Protein AF-A0A975LFH1-F1 (afdb_monomer)

Structure (mmCIF, N/CA/C/O backbone):
data_AF-A0A975LFH1-F1
#
_entry.id   AF-A0A975LFH1-F1
#
loop_
_atom_site.group_PDB
_atom_site.id
_atom_site.type_symbol
_atom_site.label_atom_id
_atom_site.label_alt_id
_atom_site.label_comp_id
_atom_site.label_asym_id
_atom_site.label_entity_id
_atom_site.label_seq_id
_atom_site.pdbx_PDB_ins_code
_atom_site.Cartn_x
_atom_site.Cartn_y
_atom_site.Cartn_z
_atom_site.occupancy
_atom_site.B_iso_or_equiv
_atom_site.auth_seq_id
_atom_site.auth_comp_id
_atom_site.auth_asym_id
_atom_site.auth_atom_id
_atom_site.pdbx_PDB_model_num
ATOM 1 N N . MET A 1 1 ? 2.243 17.160 1.697 1.00 44.38 1 MET A N 1
ATOM 2 C CA . MET A 1 1 ? 3.428 16.825 0.876 1.00 44.38 1 MET A CA 1
ATOM 3 C C . MET A 1 1 ? 2.964 15.908 -0.237 1.00 44.38 1 MET A C 1
ATOM 5 O O . MET A 1 1 ? 2.485 14.823 0.060 1.00 44.38 1 MET A O 1
ATOM 9 N N . ALA A 1 2 ? 2.985 16.369 -1.487 1.00 48.84 2 ALA A N 1
ATOM 10 C CA . ALA A 1 2 ? 2.528 15.552 -2.604 1.00 48.84 2 ALA A CA 1
ATOM 11 C C . ALA A 1 2 ? 3.552 14.440 -2.858 1.00 48.84 2 ALA A C 1
ATOM 13 O O . ALA A 1 2 ? 4.724 14.729 -3.099 1.00 48.84 2 ALA A O 1
ATOM 14 N N . ILE A 1 3 ? 3.113 13.180 -2.817 1.00 53.94 3 ILE A N 1
ATOM 15 C CA . ILE A 1 3 ? 3.863 12.039 -3.353 1.00 53.94 3 ILE A CA 1
ATOM 16 C C . ILE A 1 3 ? 3.847 12.193 -4.884 1.00 53.94 3 ILE A C 1
ATOM 18 O O . ILE A 1 3 ? 3.136 11.504 -5.597 1.00 53.94 3 ILE A O 1
ATOM 22 N N . SER A 1 4 ? 4.570 13.190 -5.383 1.00 51.94 4 SER A N 1
ATOM 23 C CA . SER A 1 4 ? 4.904 13.367 -6.791 1.00 51.94 4 SER A CA 1
ATOM 24 C C . SER A 1 4 ? 6.310 12.821 -6.934 1.00 51.94 4 SER A C 1
ATOM 26 O O . SER A 1 4 ? 7.286 13.572 -6.940 1.00 51.94 4 SER A O 1
ATOM 28 N N . ASN A 1 5 ? 6.422 11.496 -6.914 1.00 64.31 5 ASN A N 1
ATOM 29 C CA . ASN A 1 5 ? 7.714 10.841 -6.966 1.00 64.31 5 ASN A CA 1
ATOM 30 C C . ASN A 1 5 ? 7.838 10.057 -8.266 1.00 64.31 5 ASN A C 1
ATOM 32 O O . ASN A 1 5 ? 6.868 9.467 -8.731 1.00 64.31 5 ASN A O 1
ATOM 36 N N . GLN A 1 6 ? 9.044 10.015 -8.829 1.00 75.56 6 GLN A N 1
ATOM 37 C CA . GLN A 1 6 ? 9.363 9.322 -10.084 1.00 75.56 6 GLN A CA 1
ATOM 38 C C . GLN A 1 6 ? 8.858 7.861 -10.100 1.00 75.56 6 GLN A C 1
ATOM 40 O O . GLN A 1 6 ? 8.608 7.304 -11.169 1.00 75.56 6 GLN A O 1
ATOM 45 N N . PHE A 1 7 ? 8.649 7.275 -8.914 1.00 83.19 7 PHE A N 1
ATOM 46 C CA . PHE A 1 7 ? 8.246 5.892 -8.662 1.00 83.19 7 PHE A CA 1
ATOM 47 C C . PHE A 1 7 ? 6.747 5.676 -8.377 1.00 83.19 7 PHE A C 1
ATOM 49 O O . PHE A 1 7 ? 6.213 4.637 -8.765 1.00 83.19 7 PHE A O 1
ATOM 56 N N . ILE A 1 8 ? 6.061 6.617 -7.714 1.00 90.31 8 ILE A N 1
ATOM 57 C CA . ILE A 1 8 ? 4.664 6.469 -7.259 1.00 90.31 8 ILE A CA 1
ATOM 58 C C . ILE A 1 8 ? 3.802 7.526 -7.943 1.00 90.31 8 ILE A C 1
ATOM 60 O O . ILE A 1 8 ? 4.052 8.717 -7.797 1.00 90.31 8 ILE A O 1
ATOM 64 N N . SER A 1 9 ? 2.775 7.081 -8.665 1.00 90.75 9 SER A N 1
ATOM 65 C CA . SER A 1 9 ? 1.834 7.958 -9.362 1.00 90.75 9 SER A CA 1
ATOM 66 C C . SER A 1 9 ? 0.775 8.536 -8.427 1.00 90.75 9 SER A C 1
ATOM 68 O O . SER A 1 9 ? 0.466 9.717 -8.530 1.00 90.75 9 SER A O 1
ATOM 70 N N . TYR A 1 10 ? 0.193 7.723 -7.539 1.00 92.50 10 TYR A N 1
ATOM 71 C CA . TYR A 1 10 ? -0.773 8.198 -6.544 1.00 92.50 10 TYR A CA 1
ATOM 72 C C . TYR A 1 10 ? -0.993 7.195 -5.409 1.00 92.50 10 TYR A C 1
ATOM 74 O O . TYR A 1 10 ? -0.775 5.989 -5.566 1.00 92.50 10 TYR A O 1
ATOM 82 N N . VAL A 1 11 ? -1.530 7.708 -4.297 1.00 94.81 11 VAL A N 1
ATOM 83 C CA . VAL A 1 11 ? -2.152 6.923 -3.227 1.00 94.81 11 VAL A CA 1
ATOM 84 C C . VAL A 1 11 ? -3.562 7.461 -2.980 1.00 94.81 11 VAL A C 1
ATOM 86 O O . VAL A 1 11 ? -3.731 8.649 -2.722 1.00 94.81 11 VAL A O 1
ATOM 89 N N . LYS A 1 12 ? -4.594 6.622 -3.111 1.00 95.38 12 LYS A N 1
ATOM 90 C CA . LYS A 1 12 ? -6.001 7.037 -2.933 1.00 95.38 12 LYS A CA 1
ATOM 91 C C . LYS A 1 12 ? -6.884 5.876 -2.499 1.00 95.38 12 LYS A C 1
ATOM 93 O O . LYS A 1 12 ? -6.434 4.737 -2.522 1.00 95.38 12 LYS A O 1
ATOM 98 N N . PHE A 1 13 ? -8.138 6.151 -2.172 1.00 96.94 13 PHE A N 1
ATOM 99 C CA . PHE A 1 13 ? -9.144 5.103 -2.027 1.00 96.94 13 PHE A CA 1
ATOM 100 C C . PHE A 1 13 ? -9.805 4.756 -3.361 1.00 96.94 13 PHE A C 1
ATOM 102 O O . PHE A 1 13 ? -9.866 5.586 -4.272 1.00 96.94 13 PHE A O 1
ATOM 109 N N . ASP A 1 14 ? -10.286 3.523 -3.477 1.00 93.62 14 ASP A N 1
ATOM 110 C CA . ASP A 1 14 ? -11.299 3.169 -4.469 1.00 93.62 14 ASP A CA 1
ATOM 111 C C . ASP A 1 14 ? -12.720 3.291 -3.897 1.00 93.62 14 ASP A C 1
ATOM 113 O O . ASP A 1 14 ? -12.916 3.700 -2.753 1.00 93.62 14 ASP A O 1
ATOM 117 N N . GLU A 1 15 ? -13.713 2.931 -4.707 1.00 92.88 15 GLU A N 1
ATOM 118 C CA . GLU A 1 15 ? -15.141 3.021 -4.372 1.00 92.88 15 GLU A CA 1
ATOM 119 C C . GLU A 1 15 ? -15.538 2.204 -3.132 1.00 92.88 15 GLU A C 1
ATOM 121 O O . GLU A 1 15 ? -16.535 2.510 -2.487 1.00 92.88 15 GLU A O 1
ATOM 126 N N . VAL A 1 16 ? -14.738 1.199 -2.761 1.00 92.88 16 VAL A N 1
ATOM 127 C CA . VAL A 1 16 ? -14.963 0.330 -1.596 1.00 92.88 16 VAL A CA 1
ATOM 128 C C . VAL A 1 16 ? -13.937 0.582 -0.484 1.00 92.88 16 VAL A C 1
ATOM 130 O O . VAL A 1 16 ? -13.676 -0.290 0.341 1.00 92.88 16 VAL A O 1
ATOM 1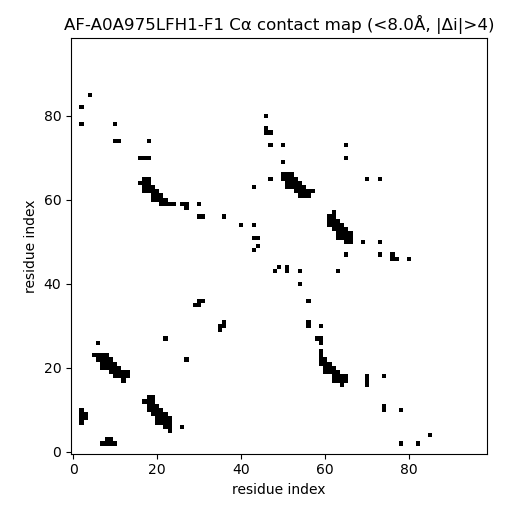33 N N . LYS A 1 17 ? -13.329 1.776 -0.467 1.00 94.25 17 LYS A N 1
ATOM 134 C CA . LYS A 1 17 ? -12.339 2.235 0.524 1.00 94.25 17 LYS A CA 1
ATOM 135 C C . LYS A 1 17 ? -11.086 1.355 0.666 1.00 94.25 17 LYS A C 1
ATOM 137 O O . LYS A 1 17 ? -10.400 1.396 1.688 1.00 94.25 17 LYS A O 1
ATOM 142 N N . ARG A 1 18 ? -10.697 0.607 -0.372 1.00 96.94 18 ARG A N 1
ATOM 143 C CA . ARG A 1 18 ? -9.367 -0.029 -0.414 1.00 96.94 18 ARG A CA 1
ATOM 144 C C . ARG A 1 18 ? -8.310 1.016 -0.734 1.00 96.94 18 ARG A C 1
ATOM 146 O O . ARG A 1 18 ? -8.513 1.872 -1.592 1.00 96.94 18 ARG A O 1
ATOM 153 N N . ILE A 1 19 ? -7.149 0.914 -0.096 1.00 97.75 19 ILE A N 1
ATOM 154 C CA . ILE A 1 19 ? -6.017 1.802 -0.375 1.00 97.75 19 ILE A CA 1
ATOM 155 C C . ILE A 1 19 ? -5.374 1.347 -1.689 1.00 97.75 19 ILE A C 1
ATOM 157 O O . ILE A 1 19 ? -4.860 0.232 -1.797 1.00 97.75 19 ILE A O 1
ATOM 161 N N . LEU A 1 20 ? -5.394 2.215 -2.692 1.00 96.94 20 LEU A N 1
ATOM 162 C CA . LEU A 1 20 ? -4.718 2.048 -3.969 1.00 96.94 20 LEU A CA 1
ATOM 163 C C . LEU A 1 20 ? -3.361 2.735 -3.919 1.00 96.94 20 LEU A C 1
ATOM 165 O O . LEU A 1 20 ? -3.300 3.946 -3.729 1.00 96.94 20 LEU A O 1
ATOM 169 N N . VAL A 1 21 ? -2.295 1.983 -4.173 1.00 95.44 21 VAL A N 1
ATOM 170 C CA . VAL A 1 21 ? -0.951 2.518 -4.409 1.00 95.44 21 VAL A CA 1
ATOM 171 C C . VAL A 1 21 ? -0.593 2.241 -5.861 1.00 95.44 21 VAL A C 1
ATOM 173 O O . VAL A 1 21 ? -0.359 1.090 -6.232 1.00 95.44 21 VAL A O 1
ATOM 176 N N . ALA A 1 22 ? -0.589 3.281 -6.691 1.00 94.50 22 ALA A N 1
ATOM 177 C CA . ALA A 1 22 ? -0.211 3.172 -8.094 1.00 94.50 22 ALA A CA 1
ATOM 178 C C . ALA A 1 22 ? 1.258 3.535 -8.283 1.00 94.50 22 ALA A C 1
ATOM 180 O O . ALA A 1 22 ? 1.684 4.628 -7.909 1.00 94.50 22 ALA A O 1
ATOM 181 N N . VAL A 1 23 ? 2.019 2.634 -8.896 1.00 92.56 23 VAL A N 1
ATOM 182 C CA . VAL A 1 23 ? 3.395 2.898 -9.319 1.00 92.56 23 VAL A CA 1
ATOM 183 C C . VAL A 1 23 ? 3.407 3.476 -10.728 1.00 92.56 23 VAL A C 1
ATOM 185 O O . VAL A 1 23 ? 2.500 3.221 -11.530 1.00 92.56 23 VAL A O 1
ATOM 188 N N . ASN A 1 24 ? 4.458 4.227 -11.043 1.00 90.94 24 ASN A N 1
ATOM 189 C CA . ASN A 1 24 ? 4.692 4.692 -12.403 1.00 90.94 24 ASN A CA 1
ATOM 190 C C . ASN A 1 24 ? 4.749 3.477 -13.358 1.00 90.94 24 ASN A C 1
ATOM 192 O O . ASN A 1 24 ? 5.459 2.514 -13.048 1.00 90.94 24 ASN A O 1
ATOM 196 N N . PRO A 1 25 ? 4.025 3.487 -14.497 1.00 90.44 25 PRO A N 1
ATOM 197 C CA . PRO A 1 25 ? 3.972 2.362 -15.433 1.00 90.44 25 PRO A CA 1
ATOM 198 C C . PRO A 1 25 ? 5.330 1.785 -15.848 1.00 90.44 25 PRO A C 1
ATOM 200 O O . PRO A 1 25 ? 5.425 0.577 -16.054 1.00 90.44 25 PRO A O 1
ATOM 203 N N . GLN A 1 26 ? 6.387 2.603 -15.913 1.00 90.44 26 GLN A N 1
ATOM 204 C CA . GLN A 1 26 ? 7.743 2.132 -16.231 1.00 90.44 26 GLN A CA 1
ATOM 205 C C . GLN A 1 26 ? 8.287 1.101 -15.224 1.00 90.44 26 GLN A C 1
ATOM 207 O O . GLN A 1 26 ? 9.160 0.309 -15.561 1.00 90.44 26 GLN A O 1
ATOM 212 N N . PHE A 1 27 ? 7.743 1.076 -14.004 1.00 88.88 27 PHE A N 1
ATOM 213 C CA . PHE A 1 27 ? 8.123 0.150 -12.938 1.00 88.88 27 PHE A CA 1
ATOM 214 C C . PHE A 1 27 ? 7.101 -0.976 -12.713 1.00 88.88 27 PHE A C 1
ATOM 216 O O . PHE A 1 27 ? 7.210 -1.714 -11.735 1.00 88.88 27 PHE A O 1
ATOM 223 N N . GLN A 1 28 ? 6.104 -1.137 -13.593 1.00 91.94 28 GLN A N 1
ATOM 224 C CA . GLN A 1 28 ? 5.053 -2.150 -13.416 1.00 91.94 28 GLN A CA 1
ATOM 225 C C . GLN A 1 28 ? 5.611 -3.582 -13.334 1.00 91.94 28 GLN A C 1
ATOM 227 O O . GLN A 1 28 ? 5.105 -4.401 -12.572 1.00 91.94 28 GLN A O 1
ATOM 232 N N . SER A 1 29 ? 6.673 -3.885 -14.089 1.00 90.56 29 SER A N 1
ATOM 233 C CA . SER A 1 29 ? 7.295 -5.214 -14.134 1.00 90.56 29 SER A CA 1
ATOM 234 C C . SER A 1 29 ? 7.774 -5.659 -12.753 1.00 90.56 29 SER A C 1
ATOM 236 O O . SER A 1 29 ? 7.527 -6.798 -12.360 1.00 90.56 29 SER A O 1
ATOM 238 N N . TYR A 1 30 ? 8.338 -4.736 -11.970 1.00 89.06 30 TYR A N 1
ATOM 239 C CA . TYR A 1 30 ? 8.814 -5.009 -10.617 1.00 89.06 30 TYR A CA 1
ATOM 240 C C . TYR A 1 30 ? 7.699 -5.452 -9.672 1.00 89.06 30 TYR A C 1
ATOM 242 O O . TYR A 1 30 ? 7.963 -6.243 -8.771 1.00 89.06 30 TYR A O 1
ATOM 250 N N . LEU A 1 31 ? 6.454 -4.996 -9.863 1.00 89.69 31 LEU A N 1
ATOM 251 C CA . LEU A 1 31 ? 5.326 -5.464 -9.049 1.00 89.69 31 LEU A CA 1
ATOM 252 C C . LEU A 1 31 ? 4.985 -6.927 -9.317 1.00 89.69 31 LEU A C 1
ATOM 254 O O . LEU A 1 31 ? 4.418 -7.595 -8.453 1.00 89.69 31 LEU A O 1
ATOM 258 N N . HIS A 1 32 ? 5.286 -7.416 -10.517 1.00 90.38 32 HIS A N 1
ATOM 259 C CA . HIS A 1 32 ? 4.881 -8.740 -10.954 1.00 90.38 32 HIS A CA 1
ATOM 260 C C . HIS A 1 32 ? 5.913 -9.828 -10.664 1.00 90.38 32 HIS A C 1
ATOM 262 O O . HIS A 1 32 ? 5.517 -10.991 -10.639 1.00 90.38 32 HIS A O 1
ATOM 268 N N . GLU A 1 33 ? 7.162 -9.472 -10.367 1.00 94.00 33 GLU A N 1
ATOM 269 C CA . GLU A 1 33 ? 8.198 -10.407 -9.920 1.00 94.00 33 GLU A CA 1
ATOM 270 C C . GLU A 1 33 ? 7.832 -11.067 -8.581 1.00 94.00 33 GLU A C 1
ATOM 272 O O . GLU A 1 33 ? 7.548 -10.387 -7.593 1.00 94.00 33 GLU A O 1
ATOM 277 N N . ASP A 1 34 ? 7.901 -12.397 -8.504 1.00 92.44 34 ASP A N 1
ATOM 278 C CA . ASP A 1 34 ? 7.476 -13.166 -7.323 1.00 92.44 34 ASP A CA 1
ATOM 279 C C . ASP A 1 34 ? 8.163 -12.743 -6.024 1.00 92.44 34 ASP A C 1
ATOM 281 O O . ASP A 1 34 ? 7.528 -12.655 -4.966 1.00 92.44 34 ASP A O 1
ATOM 285 N N 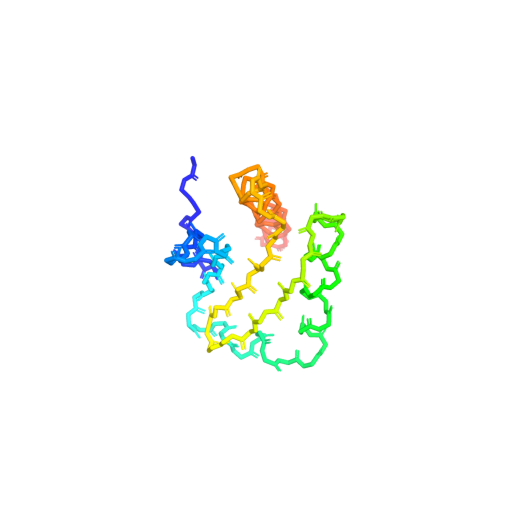. LYS A 1 35 ? 9.466 -12.450 -6.097 1.00 93.00 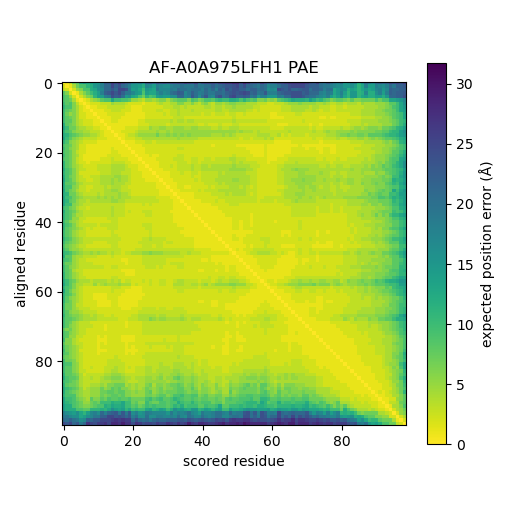35 LYS A N 1
ATOM 286 C CA . LYS A 1 35 ? 10.244 -11.952 -4.959 1.00 93.00 35 LYS A CA 1
ATOM 287 C C . LYS A 1 35 ? 9.656 -10.644 -4.431 1.00 93.00 35 LYS A C 1
ATOM 289 O O . LYS A 1 35 ? 9.441 -10.500 -3.226 1.00 93.00 35 LYS A O 1
ATOM 294 N N . ASN A 1 36 ? 9.342 -9.720 -5.333 1.00 90.75 36 ASN A N 1
ATOM 295 C CA . ASN A 1 36 ? 8.821 -8.408 -4.979 1.00 90.75 36 ASN A CA 1
ATOM 296 C C . ASN A 1 36 ? 7.372 -8.503 -4.508 1.00 90.75 36 ASN A C 1
ATOM 298 O O . ASN A 1 36 ? 7.034 -7.881 -3.508 1.00 90.75 36 ASN A O 1
ATOM 302 N N . ARG A 1 37 ? 6.533 -9.352 -5.117 1.00 92.94 37 ARG A N 1
ATOM 303 C CA . ARG A 1 37 ? 5.168 -9.622 -4.627 1.00 92.94 37 ARG A CA 1
ATOM 304 C C . ARG A 1 37 ? 5.169 -10.079 -3.170 1.00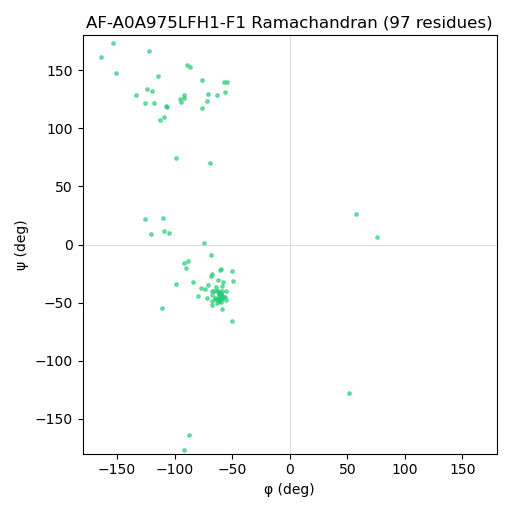 92.94 37 ARG A C 1
ATOM 306 O O . ARG A 1 37 ? 4.411 -9.554 -2.352 1.00 92.94 37 ARG A O 1
ATOM 313 N N . LYS A 1 38 ? 6.039 -11.041 -2.834 1.00 94.00 38 LYS A N 1
ATOM 314 C CA . LYS A 1 38 ? 6.206 -11.540 -1.459 1.00 94.00 38 LYS A CA 1
ATOM 315 C C . LYS A 1 38 ? 6.675 -10.427 -0.526 1.00 94.00 38 LYS A C 1
ATOM 317 O O . LYS A 1 38 ? 6.084 -10.241 0.535 1.00 94.00 38 LYS A O 1
ATOM 322 N N . MET A 1 39 ? 7.676 -9.656 -0.948 1.00 92.94 39 MET A N 1
ATOM 323 C CA . MET A 1 39 ? 8.206 -8.534 -0.175 1.00 92.94 39 MET A CA 1
ATOM 324 C C . MET A 1 39 ? 7.147 -7.451 0.083 1.00 92.94 39 MET A C 1
ATOM 326 O O . MET A 1 39 ? 6.973 -7.035 1.225 1.00 92.94 39 MET A O 1
ATOM 330 N N . ILE A 1 40 ? 6.405 -7.024 -0.943 1.00 92.88 40 ILE A N 1
ATOM 331 C CA . ILE A 1 40 ? 5.339 -6.017 -0.833 1.00 92.88 40 ILE A CA 1
ATOM 332 C C . ILE A 1 40 ? 4.271 -6.502 0.145 1.00 92.88 40 ILE A C 1
ATOM 334 O O . ILE A 1 40 ? 3.874 -5.754 1.036 1.00 92.88 40 ILE A O 1
ATOM 338 N N . LYS A 1 41 ? 3.846 -7.768 0.034 1.00 95.12 41 LYS A N 1
ATOM 339 C CA . LYS A 1 41 ? 2.878 -8.361 0.966 1.00 95.12 41 LYS A CA 1
ATOM 340 C C . LYS A 1 41 ? 3.393 -8.342 2.404 1.00 95.12 41 LYS A C 1
ATOM 342 O O . LYS A 1 41 ? 2.678 -7.888 3.292 1.00 95.12 41 LYS A O 1
ATOM 347 N N . GLN A 1 42 ? 4.624 -8.795 2.637 1.00 95.75 42 GLN A N 1
ATOM 348 C CA . GLN A 1 42 ? 5.230 -8.815 3.972 1.00 95.75 42 GLN A CA 1
ATOM 349 C C . GLN A 1 42 ? 5.351 -7.409 4.569 1.00 95.75 42 GLN A C 1
ATOM 351 O O . GLN A 1 42 ? 5.014 -7.201 5.733 1.00 95.75 42 GLN A O 1
ATOM 356 N N . LYS A 1 43 ? 5.784 -6.428 3.771 1.00 94.19 43 LYS A N 1
ATOM 357 C CA . LYS A 1 43 ? 5.885 -5.030 4.204 1.00 94.19 43 LYS A CA 1
ATOM 358 C C . LYS A 1 43 ? 4.514 -4.440 4.518 1.00 94.19 43 LYS A C 1
ATOM 360 O O . LYS A 1 43 ? 4.348 -3.867 5.589 1.00 94.19 43 LYS A O 1
ATOM 365 N N . ALA A 1 44 ? 3.524 -4.646 3.651 1.00 95.12 44 ALA A N 1
ATOM 366 C CA . ALA A 1 44 ? 2.153 -4.207 3.894 1.00 95.12 44 ALA A CA 1
ATOM 367 C C . ALA A 1 44 ? 1.590 -4.802 5.194 1.00 95.12 44 ALA A C 1
ATOM 369 O O . ALA A 1 44 ? 1.049 -4.066 6.015 1.00 95.12 44 ALA A O 1
ATOM 370 N N . MET A 1 45 ? 1.789 -6.103 5.425 1.00 96.75 45 MET A N 1
ATOM 371 C CA . MET A 1 45 ? 1.405 -6.763 6.677 1.00 96.75 45 MET A CA 1
ATOM 372 C C . MET A 1 45 ? 2.124 -6.168 7.894 1.00 96.75 45 MET A C 1
ATOM 374 O O . MET A 1 45 ? 1.495 -5.961 8.924 1.00 96.75 45 MET A O 1
ATOM 378 N N 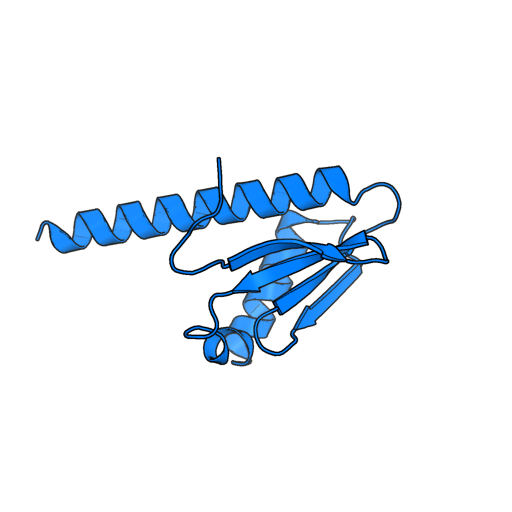. GLY A 1 46 ? 3.416 -5.849 7.791 1.00 96.06 46 GLY A N 1
ATOM 379 C CA . GLY A 1 46 ? 4.170 -5.232 8.888 1.00 96.06 46 GLY A CA 1
ATOM 380 C C . GLY A 1 46 ? 3.695 -3.818 9.243 1.00 96.06 46 GLY A C 1
ATOM 381 O O . GLY A 1 46 ? 3.599 -3.477 10.422 1.00 96.06 46 GLY A O 1
ATOM 382 N N . ILE A 1 47 ? 3.358 -3.009 8.233 1.00 95.44 47 ILE A N 1
ATOM 383 C CA . ILE A 1 47 ? 2.881 -1.626 8.407 1.00 95.44 47 ILE A CA 1
ATOM 384 C C . ILE A 1 47 ? 1.461 -1.611 8.989 1.00 95.44 47 ILE A C 1
ATOM 386 O O . ILE A 1 47 ? 1.161 -0.865 9.923 1.00 95.44 47 ILE A O 1
ATOM 390 N N . LEU A 1 48 ? 0.581 -2.444 8.431 1.00 96.38 48 LEU A N 1
ATOM 391 C CA . LEU A 1 48 ? -0.854 -2.445 8.721 1.00 96.38 48 LEU A CA 1
ATOM 392 C C . LEU A 1 48 ? -1.225 -3.368 9.892 1.00 96.38 48 LEU A C 1
ATOM 394 O O . LEU A 1 48 ? -2.258 -3.172 10.531 1.00 96.38 48 LEU A O 1
ATOM 398 N N . LYS A 1 49 ? -0.363 -4.333 10.231 1.00 95.88 49 LYS A N 1
ATOM 399 C CA . LYS A 1 49 ? -0.527 -5.277 11.346 1.00 95.88 49 LYS A CA 1
ATOM 400 C C . LYS A 1 49 ? -1.904 -5.959 11.299 1.00 95.88 49 LYS A C 1
ATOM 402 O O . LYS A 1 49 ? -2.305 -6.480 10.263 1.00 95.88 49 LYS A O 1
ATOM 407 N N . ASN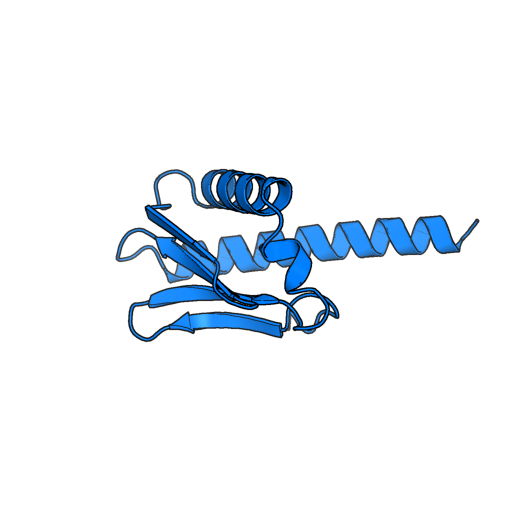 A 1 50 ? -2.640 -5.918 12.410 1.00 96.50 50 ASN A N 1
ATOM 408 C CA . ASN A 1 50 ? -3.951 -6.548 12.589 1.00 96.50 50 ASN A CA 1
ATOM 409 C C . ASN A 1 50 ? -5.075 -5.909 11.757 1.00 96.50 50 ASN A C 1
ATOM 411 O O . ASN A 1 50 ? -6.188 -6.441 11.748 1.00 96.50 50 ASN A O 1
ATOM 415 N N . ASP A 1 51 ? -4.811 -4.766 11.116 1.00 97.38 51 ASP A N 1
ATOM 416 C CA . ASP A 1 51 ? -5.765 -4.112 10.225 1.00 97.38 51 ASP A CA 1
ATOM 417 C C . ASP A 1 51 ? -5.647 -4.632 8.784 1.00 97.38 51 ASP A C 1
ATOM 419 O O . ASP A 1 51 ? -6.546 -4.384 7.990 1.00 97.38 51 ASP A O 1
ATOM 423 N N . PHE A 1 52 ? -4.577 -5.352 8.421 1.00 97.75 52 PHE A N 1
ATOM 424 C CA . PHE A 1 52 ? -4.411 -5.914 7.079 1.00 97.75 52 PHE A CA 1
ATOM 425 C C . PHE A 1 52 ? -5.383 -7.070 6.822 1.00 97.75 52 PHE A C 1
ATOM 427 O O . PHE A 1 52 ? -5.412 -8.037 7.580 1.00 97.75 52 PHE A O 1
ATOM 434 N N . ILE A 1 53 ? -6.106 -7.013 5.701 1.00 97.56 53 ILE A N 1
ATOM 435 C CA . ILE A 1 53 ? -6.981 -8.103 5.247 1.00 97.56 53 ILE A CA 1
ATOM 436 C C . ILE A 1 53 ? -6.412 -8.761 3.991 1.00 97.56 53 ILE A C 1
ATOM 438 O O . ILE A 1 53 ? -6.231 -9.978 3.942 1.00 97.56 53 ILE A O 1
ATOM 442 N N . LYS A 1 54 ? -6.135 -7.969 2.950 1.00 96.88 54 LYS A N 1
ATOM 443 C CA . LYS A 1 54 ? -5.757 -8.499 1.633 1.00 96.88 54 LYS A CA 1
ATOM 444 C C . LYS A 1 54 ? -4.857 -7.531 0.878 1.00 96.88 54 LYS A C 1
ATOM 446 O O . LYS A 1 54 ? -5.020 -6.318 0.972 1.00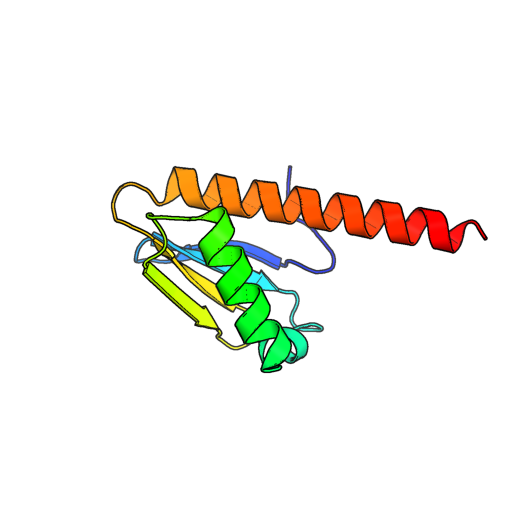 96.88 54 LYS A O 1
ATOM 451 N N . LEU A 1 55 ? -3.954 -8.089 0.075 1.00 96.75 55 LEU A N 1
ATOM 452 C CA . LEU A 1 55 ? -3.217 -7.376 -0.964 1.00 96.75 55 LEU A CA 1
ATOM 453 C C . LEU A 1 55 ? -3.537 -8.009 -2.318 1.00 96.75 55 LEU A C 1
ATOM 455 O O . LEU A 1 55 ? -3.427 -9.225 -2.474 1.00 96.75 55 LEU A O 1
ATOM 459 N N . GLU A 1 56 ? -3.863 -7.175 -3.297 1.00 96.06 56 GLU A N 1
ATOM 460 C CA . GLU A 1 56 ? -4.041 -7.565 -4.693 1.00 96.06 56 GLU A CA 1
ATOM 461 C C . GLU A 1 56 ? -3.120 -6.721 -5.569 1.00 96.06 56 GLU A C 1
ATOM 463 O O . GLU A 1 56 ? -3.060 -5.501 -5.419 1.00 96.06 56 GLU A O 1
ATOM 468 N N . ILE A 1 57 ? -2.408 -7.357 -6.497 1.00 94.19 57 ILE A N 1
ATOM 469 C CA . ILE A 1 57 ? -1.508 -6.669 -7.425 1.00 94.19 57 ILE A CA 1
ATOM 470 C C . ILE A 1 57 ? -2.147 -6.718 -8.811 1.00 94.19 57 ILE A C 1
ATOM 472 O O . ILE A 1 57 ? -2.269 -7.785 -9.410 1.00 94.19 57 ILE A O 1
ATOM 476 N N . GLY A 1 58 ? -2.603 -5.557 -9.283 1.00 92.00 58 GLY A N 1
ATOM 477 C CA . GLY A 1 58 ? -3.000 -5.334 -10.672 1.00 92.00 58 GLY A CA 1
ATOM 478 C C . GLY A 1 58 ? -1.803 -4.917 -11.528 1.00 92.00 58 GLY A C 1
ATOM 479 O O . GLY A 1 58 ? -0.667 -5.053 -11.096 1.00 92.00 58 GLY A O 1
ATOM 480 N N . LYS A 1 59 ? -2.065 -4.366 -12.719 1.00 92.12 59 LYS A N 1
ATOM 481 C CA . LYS A 1 59 ? -1.032 -3.956 -13.688 1.00 92.12 59 LYS A CA 1
ATOM 482 C C . LYS A 1 59 ? 0.071 -3.083 -13.066 1.00 92.12 59 LYS A C 1
ATOM 484 O O . LYS A 1 59 ? 1.209 -3.498 -12.950 1.00 92.12 59 LYS A O 1
ATOM 489 N N . ASN A 1 60 ? -0.272 -1.879 -12.619 1.00 94.75 60 ASN A N 1
ATOM 490 C CA . ASN A 1 60 ? 0.663 -0.967 -11.952 1.00 94.75 60 ASN A CA 1
ATOM 491 C C . ASN A 1 60 ? 0.140 -0.516 -10.580 1.00 94.75 60 ASN A C 1
ATOM 493 O O . ASN A 1 60 ? 0.496 0.555 -10.099 1.00 94.75 60 ASN A O 1
ATOM 497 N N . ILE A 1 61 ? -0.768 -1.285 -9.972 1.00 95.69 61 ILE A N 1
ATOM 498 C CA . ILE A 1 61 ? -1.497 -0.871 -8.769 1.00 95.69 61 ILE A CA 1
ATOM 499 C C . ILE A 1 61 ? -1.491 -1.995 -7.740 1.00 95.69 61 ILE A C 1
ATOM 501 O O . ILE A 1 61 ? -1.933 -3.107 -8.029 1.00 95.69 61 ILE A O 1
ATOM 505 N N . CYS A 1 62 ? -1.089 -1.663 -6.519 1.00 96.12 62 CYS A N 1
ATOM 506 C CA . CYS A 1 62 ? -1.328 -2.466 -5.328 1.00 96.12 62 CYS A CA 1
ATOM 507 C C . CYS A 1 62 ? -2.637 -2.013 -4.674 1.00 96.12 62 CYS A C 1
ATOM 509 O O . CYS A 1 62 ? -2.804 -0.828 -4.384 1.00 96.12 62 CYS A O 1
ATOM 511 N N . ARG A 1 63 ? -3.560 -2.945 -4.430 1.00 97.25 63 ARG A N 1
ATOM 512 C CA . ARG A 1 63 ? -4.806 -2.703 -3.692 1.00 97.25 63 ARG A CA 1
ATOM 513 C C . ARG A 1 63 ? -4.709 -3.353 -2.326 1.00 97.25 63 ARG A C 1
ATOM 515 O O . ARG A 1 63 ? -4.557 -4.569 -2.233 1.00 97.25 63 ARG A O 1
ATOM 522 N N . LEU A 1 64 ? -4.796 -2.547 -1.281 1.00 97.81 64 LEU A N 1
ATOM 523 C CA . LEU A 1 64 ? -4.752 -2.989 0.103 1.00 97.81 64 LEU A CA 1
ATOM 524 C C . LEU A 1 64 ? -6.154 -2.888 0.692 1.00 97.81 64 LEU A C 1
ATOM 526 O O . LEU A 1 64 ? -6.733 -1.807 0.773 1.00 97.81 64 LEU A O 1
ATOM 530 N N . THR A 1 65 ? -6.691 -4.029 1.105 1.00 97.81 65 THR A N 1
ATOM 531 C CA . THR A 1 65 ? -7.920 -4.091 1.896 1.00 97.81 65 THR A CA 1
ATOM 532 C C . THR A 1 65 ? -7.533 -4.091 3.364 1.00 97.81 65 THR A C 1
ATOM 534 O O . THR A 1 65 ? -6.693 -4.899 3.779 1.00 97.81 65 THR A O 1
ATOM 537 N N . VAL A 1 66 ? -8.139 -3.192 4.131 1.00 97.62 66 VAL A N 1
ATOM 538 C CA . VAL A 1 66 ? -7.950 -3.083 5.578 1.00 97.62 66 VAL A CA 1
ATOM 539 C C . VAL A 1 66 ? -9.284 -3.232 6.298 1.00 97.62 66 VAL A C 1
ATOM 541 O O . VAL A 1 66 ? -10.332 -3.200 5.657 1.00 97.62 66 VAL A O 1
ATOM 544 N N . LYS A 1 67 ? -9.250 -3.429 7.617 1.00 97.38 67 LYS A N 1
ATOM 545 C CA . LYS A 1 67 ? -10.462 -3.483 8.441 1.00 97.38 67 LYS A CA 1
ATOM 546 C C . LYS A 1 67 ? -11.322 -2.236 8.260 1.00 97.38 67 LYS A C 1
ATOM 548 O O . LYS A 1 67 ? -10.801 -1.121 8.216 1.00 97.38 67 LYS A O 1
ATOM 553 N N . GLU A 1 68 ? -12.629 -2.448 8.213 1.00 95.75 68 GLU A N 1
ATOM 554 C CA . GLU A 1 68 ? -13.611 -1.372 8.136 1.00 95.75 68 GLU A CA 1
ATOM 555 C C . GLU A 1 68 ? -13.459 -0.402 9.317 1.00 95.75 68 GLU A C 1
ATOM 557 O O . GLU A 1 68 ? -13.152 -0.811 10.442 1.00 95.75 68 GLU A O 1
ATOM 562 N N . GLY A 1 69 ? -13.603 0.896 9.047 1.00 96.06 69 GLY A N 1
ATOM 563 C CA . GLY A 1 69 ? -13.412 1.963 10.035 1.00 96.06 69 GLY A CA 1
ATOM 564 C C . GLY A 1 69 ? -11.943 2.264 10.352 1.00 96.06 69 GLY A C 1
ATOM 565 O O . GLY A 1 69 ? -11.642 3.035 11.265 1.00 96.06 69 GLY A O 1
ATOM 566 N N . THR A 1 70 ? -11.002 1.654 9.625 1.00 96.94 70 THR A N 1
ATOM 567 C CA . THR A 1 70 ? -9.559 1.867 9.797 1.00 96.94 70 THR A CA 1
ATOM 568 C C . THR A 1 70 ? -8.867 2.395 8.542 1.00 96.94 70 THR A C 1
ATOM 570 O O . THR A 1 70 ? -7.641 2.446 8.486 1.00 96.94 70 THR A O 1
ATOM 573 N N . GLU A 1 71 ? -9.623 2.781 7.523 1.00 96.88 71 GLU A N 1
ATOM 574 C CA . GLU A 1 71 ? -9.116 3.059 6.183 1.00 96.88 71 GLU A CA 1
ATOM 575 C C . GLU A 1 71 ? -8.226 4.304 6.170 1.00 96.88 71 GLU A C 1
ATOM 577 O O . GLU A 1 71 ? -7.070 4.211 5.759 1.00 96.88 71 GLU A O 1
ATOM 582 N N . GLU A 1 72 ? -8.711 5.429 6.706 1.00 96.56 72 GLU A N 1
ATOM 583 C CA . GLU A 1 72 ? -7.976 6.705 6.753 1.00 96.56 72 GLU A CA 1
ATOM 584 C C . GLU A 1 72 ? -6.647 6.577 7.505 1.00 96.56 72 GLU A C 1
ATOM 586 O O . GLU A 1 72 ? -5.576 6.793 6.933 1.00 96.56 72 GLU A O 1
ATOM 591 N N . LYS A 1 73 ? -6.688 6.095 8.757 1.00 97.00 73 LYS A N 1
ATOM 592 C CA . LYS A 1 73 ? -5.477 5.922 9.581 1.00 97.00 73 LYS A CA 1
ATOM 593 C C . LYS A 1 73 ? -4.447 5.007 8.908 1.00 97.00 73 LYS A C 1
ATOM 595 O O . LYS A 1 73 ? -3.246 5.143 9.124 1.00 97.00 73 LYS A O 1
ATOM 600 N N . ASN A 1 74 ? -4.899 4.023 8.129 1.00 97.50 74 ASN A N 1
ATOM 601 C CA . ASN A 1 74 ? -4.011 3.084 7.456 1.00 97.50 74 ASN A CA 1
ATOM 602 C C . ASN A 1 74 ? -3.487 3.625 6.126 1.00 97.50 74 ASN A C 1
ATOM 604 O O . ASN A 1 74 ? -2.330 3.359 5.799 1.00 97.50 74 ASN A O 1
ATOM 608 N N . LYS A 1 75 ? -4.264 4.437 5.403 1.00 96.50 75 LYS A N 1
ATOM 609 C CA . LYS A 1 75 ? -3.764 5.198 4.254 1.00 96.50 75 LYS A CA 1
ATOM 610 C C . LYS A 1 75 ? -2.634 6.128 4.683 1.00 96.50 75 LYS A C 1
ATOM 612 O O . LYS A 1 75 ? -1.570 6.086 4.071 1.00 96.50 75 LYS A O 1
ATOM 617 N N . GLU A 1 76 ? -2.808 6.866 5.776 1.00 95.56 76 GLU A N 1
ATOM 618 C CA . GLU A 1 76 ? -1.768 7.752 6.311 1.00 95.56 76 GLU A CA 1
ATOM 619 C C . GLU A 1 76 ? -0.481 6.997 6.674 1.00 95.56 76 GLU A C 1
ATOM 621 O O . GLU A 1 76 ? 0.619 7.445 6.346 1.00 95.56 76 GLU A O 1
ATOM 626 N N . LYS A 1 77 ? -0.590 5.815 7.302 1.00 96.00 77 LYS A N 1
ATOM 627 C CA . LYS A 1 77 ? 0.581 4.960 7.580 1.00 96.00 77 LYS A CA 1
ATOM 628 C C . LYS A 1 77 ? 1.313 4.563 6.301 1.00 96.00 77 LYS A C 1
ATOM 630 O O . LYS A 1 77 ? 2.540 4.610 6.269 1.00 96.00 77 LYS A O 1
ATOM 635 N N . ILE A 1 78 ? 0.573 4.169 5.263 1.00 95.44 78 ILE A N 1
ATOM 636 C CA . ILE A 1 78 ? 1.152 3.786 3.971 1.00 95.44 78 ILE A CA 1
ATOM 637 C C . ILE A 1 78 ? 1.835 4.987 3.313 1.00 95.44 78 ILE A C 1
ATOM 639 O O . ILE A 1 78 ? 2.977 4.868 2.881 1.00 95.44 78 ILE A O 1
ATOM 643 N N . GLU A 1 79 ? 1.187 6.150 3.280 1.00 93.56 79 GLU A N 1
ATOM 644 C CA . GLU A 1 79 ? 1.757 7.377 2.711 1.00 93.56 79 GLU A CA 1
ATOM 645 C C . GLU A 1 79 ? 3.027 7.817 3.449 1.00 93.56 79 GLU A C 1
ATOM 647 O O . GLU A 1 79 ? 4.025 8.175 2.813 1.00 93.56 79 GLU A O 1
ATOM 652 N N . LYS A 1 80 ? 3.025 7.732 4.783 1.00 92.81 80 LYS A N 1
ATOM 653 C CA . LYS A 1 80 ? 4.189 8.041 5.617 1.00 92.81 80 LYS A CA 1
ATOM 654 C C . LYS A 1 80 ? 5.347 7.089 5.340 1.00 92.81 80 LYS A C 1
ATOM 656 O O . LYS A 1 80 ? 6.470 7.545 5.135 1.00 92.81 80 LYS A O 1
ATOM 661 N N . GLU A 1 81 ? 5.086 5.785 5.290 1.00 91.44 81 GLU A N 1
ATOM 662 C CA . GLU A 1 81 ? 6.135 4.795 5.041 1.00 91.44 81 GLU A CA 1
ATOM 663 C C . GLU A 1 81 ? 6.701 4.901 3.620 1.00 91.44 81 GLU A C 1
ATOM 665 O O . GLU A 1 81 ? 7.915 4.844 3.436 1.00 91.44 81 GLU A O 1
ATOM 670 N N . LEU A 1 82 ? 5.846 5.139 2.619 1.00 90.31 82 LEU A N 1
ATOM 671 C CA . LEU A 1 82 ? 6.284 5.404 1.248 1.00 90.31 82 LEU A CA 1
ATOM 672 C C . LEU A 1 82 ? 7.180 6.643 1.184 1.00 90.31 82 LEU A C 1
ATOM 674 O O . LEU A 1 82 ? 8.255 6.591 0.590 1.00 90.31 82 LEU A O 1
ATOM 678 N N . THR A 1 83 ? 6.774 7.737 1.831 1.00 88.00 83 THR A N 1
ATOM 679 C CA . THR A 1 83 ? 7.566 8.973 1.889 1.00 88.00 83 THR A CA 1
ATOM 680 C C . THR A 1 83 ? 8.925 8.729 2.545 1.00 88.00 83 THR A C 1
ATOM 682 O O . THR A 1 83 ? 9.952 9.136 2.005 1.00 88.00 83 THR A O 1
ATOM 685 N N . ASN A 1 84 ? 8.955 8.004 3.666 1.00 87.38 84 ASN A N 1
ATOM 686 C CA . ASN A 1 84 ? 10.194 7.647 4.354 1.00 87.38 84 ASN A CA 1
ATOM 687 C C . ASN A 1 84 ? 11.115 6.796 3.471 1.00 87.38 84 ASN A C 1
ATOM 689 O O . ASN A 1 84 ? 12.296 7.113 3.331 1.00 87.38 84 ASN A O 1
ATOM 693 N N . ALA A 1 85 ? 10.583 5.741 2.848 1.00 85.06 85 ALA A N 1
ATOM 694 C CA . ALA A 1 85 ? 11.346 4.853 1.976 1.00 85.06 85 ALA A CA 1
ATOM 695 C C . ALA A 1 85 ? 11.953 5.603 0.783 1.00 85.06 85 ALA A C 1
ATOM 697 O O . ALA A 1 85 ? 13.124 5.414 0.455 1.00 85.06 85 ALA A O 1
ATOM 698 N N . LEU A 1 86 ? 11.177 6.502 0.177 1.00 84.56 86 LEU A N 1
ATOM 699 C CA . LEU A 1 86 ? 11.621 7.328 -0.939 1.00 84.56 86 LEU A CA 1
ATOM 700 C C . LEU A 1 86 ? 12.689 8.344 -0.518 1.00 84.56 86 LEU A C 1
ATOM 702 O O . LEU A 1 86 ? 13.703 8.476 -1.199 1.00 84.56 86 LEU A O 1
ATOM 706 N N . ASN A 1 87 ? 12.517 9.010 0.626 1.00 82.56 87 ASN A N 1
ATOM 707 C CA . ASN A 1 87 ? 13.518 9.938 1.162 1.00 82.56 87 ASN A CA 1
ATOM 708 C C . ASN A 1 87 ? 14.841 9.230 1.476 1.00 82.56 87 ASN A C 1
ATOM 710 O O . ASN A 1 87 ? 15.916 9.762 1.186 1.00 82.56 87 ASN A O 1
ATOM 714 N N . MET A 1 88 ? 14.771 8.016 2.031 1.00 83.12 88 MET A N 1
ATOM 715 C CA . MET A 1 88 ? 15.951 7.183 2.255 1.00 83.12 88 MET A CA 1
ATOM 716 C C . MET A 1 88 ? 16.619 6.821 0.927 1.00 83.12 88 MET A C 1
ATOM 718 O O . MET A 1 88 ? 17.810 7.075 0.774 1.00 83.12 88 MET A O 1
ATOM 722 N N . ALA A 1 89 ? 15.868 6.313 -0.056 1.00 81.50 89 ALA A N 1
ATOM 723 C CA . ALA A 1 89 ? 16.402 5.963 -1.374 1.00 81.50 89 ALA A CA 1
ATOM 724 C C . ALA A 1 89 ? 17.094 7.157 -2.061 1.00 81.50 89 ALA A C 1
ATOM 726 O O . ALA A 1 89 ? 18.222 7.027 -2.532 1.00 81.50 89 ALA A O 1
ATOM 727 N N . MET A 1 90 ? 16.477 8.343 -2.038 1.00 80.88 90 MET A N 1
ATOM 728 C CA . MET A 1 90 ? 17.068 9.576 -2.579 1.00 80.88 90 MET A CA 1
ATOM 729 C C . MET A 1 90 ? 18.343 9.993 -1.831 1.00 80.88 90 MET A C 1
ATOM 731 O O . MET A 1 90 ? 19.330 10.404 -2.443 1.00 80.88 90 MET A O 1
ATOM 735 N N . SER A 1 91 ? 18.357 9.852 -0.504 1.00 83.06 91 SER A N 1
ATOM 736 C CA . SER A 1 91 ? 19.546 10.110 0.318 1.00 83.06 91 SER A CA 1
ATOM 737 C C . SER A 1 91 ? 20.691 9.138 0.007 1.00 83.06 91 SER A C 1
ATOM 739 O O . SER A 1 91 ? 21.850 9.540 0.006 1.00 83.06 91 SER A O 1
ATOM 741 N N . PHE A 1 92 ? 20.393 7.869 -0.288 1.00 79.25 92 PHE A N 1
ATOM 742 C CA . PHE A 1 92 ? 21.400 6.900 -0.732 1.00 79.25 92 PHE A CA 1
ATOM 743 C C . PHE A 1 92 ? 21.951 7.246 -2.120 1.00 79.25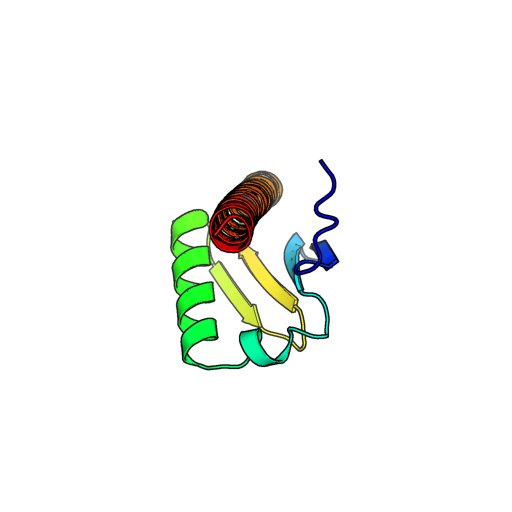 92 PHE A C 1
ATOM 745 O O . PHE A 1 92 ? 23.167 7.324 -2.288 1.00 79.25 92 PHE A O 1
ATOM 752 N N . LEU A 1 93 ? 21.077 7.523 -3.093 1.00 78.06 93 LEU A N 1
ATOM 753 C CA . LEU A 1 93 ? 21.483 7.874 -4.460 1.00 78.06 93 LEU A CA 1
ATOM 754 C C . LEU A 1 93 ? 22.324 9.156 -4.502 1.00 78.06 93 LEU A C 1
ATOM 756 O O . LEU A 1 93 ? 23.351 9.202 -5.173 1.00 78.06 93 LEU A O 1
ATOM 760 N N . SER A 1 94 ? 21.938 10.181 -3.738 1.00 77.81 94 SER A N 1
ATOM 761 C CA . SER A 1 94 ? 22.693 11.440 -3.659 1.00 77.81 94 SER A CA 1
ATOM 762 C C . SER A 1 94 ? 24.066 11.301 -2.992 1.00 77.81 94 SER A C 1
ATOM 764 O O . SER A 1 94 ? 24.957 12.094 -3.289 1.00 77.81 94 SER A O 1
ATOM 766 N N . LYS A 1 95 ? 24.263 10.307 -2.115 1.00 75.31 95 LYS A N 1
ATOM 767 C CA . LYS A 1 95 ? 25.582 9.979 -1.551 1.00 75.31 95 LYS A CA 1
ATOM 768 C C . LYS A 1 95 ? 26.453 9.207 -2.542 1.00 75.31 95 LYS A C 1
ATOM 770 O O . LYS A 1 95 ? 27.645 9.473 -2.606 1.00 75.31 95 LYS A O 1
ATOM 775 N N . MET A 1 96 ? 25.869 8.301 -3.329 1.00 69.00 96 MET A N 1
ATOM 776 C CA . MET A 1 96 ? 26.595 7.557 -4.367 1.00 69.00 96 MET A CA 1
ATOM 777 C C . MET A 1 96 ? 26.997 8.428 -5.561 1.00 69.00 96 MET A C 1
ATOM 779 O O . MET A 1 96 ? 28.076 8.237 -6.097 1.00 69.00 96 MET A O 1
ATOM 783 N N . GLY A 1 97 ? 26.176 9.407 -5.951 1.00 56.28 97 GLY A N 1
ATOM 784 C CA . GLY A 1 97 ? 26.522 10.369 -7.007 1.00 56.28 97 GLY A CA 1
ATOM 785 C C . GLY A 1 97 ? 27.539 11.444 -6.592 1.00 56.28 97 GLY A C 1
ATOM 786 O O . GLY A 1 97 ? 27.817 12.340 -7.383 1.00 56.28 97 GLY A O 1
ATOM 787 N N . LYS A 1 98 ? 28.041 11.401 -5.348 1.00 52.44 98 LYS A N 1
ATOM 788 C CA . LYS A 1 98 ? 29.100 12.280 -4.816 1.00 52.44 98 LYS A CA 1
ATOM 789 C C . LYS A 1 98 ? 30.437 11.549 -4.586 1.00 52.44 98 LYS A C 1
ATOM 791 O O . LYS A 1 98 ? 31.315 12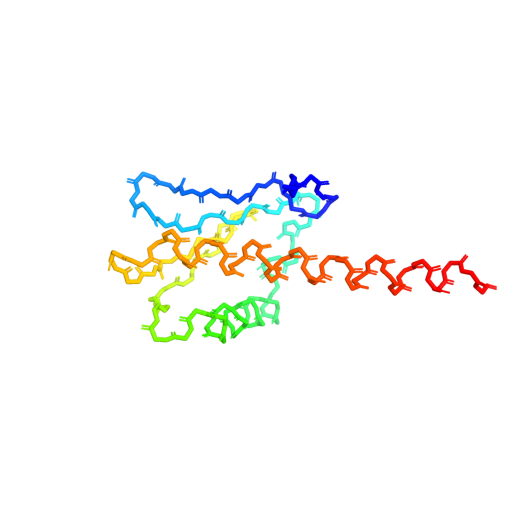.113 -3.936 1.00 52.44 98 LYS A O 1
ATOM 796 N N . MET A 1 99 ? 30.580 10.324 -5.096 1.00 42.62 99 MET A N 1
ATOM 797 C CA . MET A 1 99 ? 31.870 9.662 -5.344 1.00 42.62 99 MET A CA 1
ATOM 798 C C . MET A 1 99 ? 32.219 9.778 -6.824 1.00 42.62 99 MET A C 1
ATOM 800 O O . MET A 1 99 ? 33.431 9.829 -7.114 1.00 42.62 99 MET A O 1
#

pLDDT: mean 88.82, std 12.51, range [42.62, 97.81]

Nearest PDB structures (foldseek):
  3ab2-assembly4_P  TM=6.868E-01  e=6.172E-01  Corynebacterium glutamicum
  3ab2-assembly2_F  TM=6.834E-01  e=7.448E-01  Corynebacterium glutamicum
  3ab4-assembly1_B  TM=6.827E-01  e=1.019E+00  Corynebacterium glutamicum
  3ab2-assembly3_L  TM=6.737E-01  e=1.393E+00  Corynebacterium glutamicum

Solvent-accessible surface area (backbone atoms only — not comparable to full-atom values): 5641 Å² total; per-residue (Å²): 133,83,68,81,43,95,60,38,63,44,76,47,69,51,101,81,56,28,40,35,42,29,38,29,71,94,56,20,66,58,60,68,38,67,71,44,41,52,48,52,50,52,50,51,39,66,76,45,45,94,38,50,73,46,78,46,78,57,76,38,34,41,38,37,38,52,41,86,97,43,44,67,72,46,46,53,51,51,54,51,50,52,51,51,53,51,53,50,52,51,54,52,52,59,55,60,78,72,112

Sequence (99 aa):
MAISNQFISYVKFDEVKRILVAVNPQFQSYLHEDKNRKMIKQKAMGILKNDFIKLEIGKNICRLTVKEGTEEKNKEKIEKELTNALNMAMSFLSKMGKM

Mean predicted aligned error: 4.96 Å

Radius of gyration: 13.96 Å; Cα contacts (8 Å, |Δi|>4): 120; chains: 1; bounding box: 47×30×29 Å

Foldseek 3Di:
DDPPDQFWPDWDADPVLWTKTFTDLVCQVLCVDPVSVVVVVVVLCVQQPQQWDDWDRDRRIITTHGDPPCRVVSSVSVVVVVVVVRVVVVVVVVVVVVD

Secondary structure (DSSP, 8-state):
----BTTEEEEEE-TT-PEEEEEPGGGHHHHHSHHHHHHHHHHHHHHHGGGEEEEEE-SSEEEEEE-TT-HHHHHHHHHHHHHHHHHHHHHHHHHHTT-